Protein AF-A0A378MXM1-F1 (afdb_monomer_lite)

pLDDT: mean 87.52, std 16.0, range [43.62, 97.5]

Radius of gyration: 15.97 Å; chains: 1; bounding box: 41×13×39 Å

Foldseek 3Di:
DADCDDPRGRPRDPVLCVDPVSVVVVLVVVLVVCCVVPVVCNCVSCVPDPDPPDD

InterPro domains:
  IPR006127 Periplasmic solute binding protein, ZnuA-like [PF01297] (12-45)

Structure (mmCIF, N/CA/C/O backbone):
data_AF-A0A378MXM1-F1
#
_entry.id   AF-A0A378MXM1-F1
#
loop_
_atom_site.group_PDB
_atom_site.id
_atom_site.type_symbol
_atom_site.label_atom_id
_atom_site.label_alt_id
_atom_site.label_comp_id
_atom_site.label_asym_id
_atom_site.label_entity_id
_atom_site.label_seq_id
_atom_site.pdbx_PDB_ins_code
_atom_site.Cartn_x
_atom_site.Cartn_y
_atom_site.Cartn_z
_atom_site.occupancy
_atom_site.B_iso_or_equiv
_atom_site.auth_seq_id
_atom_site.auth_comp_id
_atom_site.auth_asym_id
_atom_site.auth_atom_id
_atom_site.pdbx_PDB_model_num
ATOM 1 N N . MET A 1 1 ? 4.338 -2.791 -11.995 1.00 86.19 1 MET A N 1
ATOM 2 C CA . MET A 1 1 ? 5.322 -2.634 -13.089 1.00 86.19 1 MET A CA 1
ATOM 3 C C . MET A 1 1 ? 6.710 -2.577 -12.470 1.00 86.19 1 MET A C 1
ATOM 5 O O . MET A 1 1 ? 6.862 -1.800 -11.537 1.00 86.19 1 MET A O 1
ATOM 9 N N . PRO A 1 2 ? 7.678 -3.406 -12.887 1.00 91.56 2 PRO A N 1
ATOM 10 C CA . PRO A 1 2 ? 9.071 -3.279 -12.456 1.00 91.56 2 PRO A CA 1
ATOM 11 C C . PRO A 1 2 ? 9.776 -2.112 -13.171 1.00 91.56 2 PRO A C 1
ATOM 13 O O . PRO A 1 2 ? 9.268 -1.592 -14.165 1.00 91.56 2 PRO A O 1
ATOM 16 N N . ILE A 1 3 ? 10.936 -1.697 -12.665 1.00 94.88 3 ILE A N 1
ATOM 17 C CA . ILE A 1 3 ? 11.806 -0.707 -13.321 1.00 94.88 3 ILE A CA 1
ATOM 18 C C . ILE A 1 3 ? 12.373 -1.314 -14.616 1.00 94.88 3 ILE A C 1
ATOM 20 O O . ILE A 1 3 ? 12.855 -2.447 -14.612 1.00 94.88 3 ILE A O 1
ATOM 24 N N . THR A 1 4 ? 12.307 -0.583 -15.730 1.00 96.19 4 THR A N 1
ATOM 25 C CA . THR A 1 4 ? 12.603 -1.123 -17.072 1.00 96.19 4 THR A CA 1
ATOM 26 C C . THR A 1 4 ? 14.056 -0.944 -17.520 1.00 96.19 4 THR A C 1
ATOM 28 O O . THR A 1 4 ? 14.517 -1.696 -18.382 1.00 96.19 4 THR A O 1
ATOM 31 N N . GLU A 1 5 ? 14.794 -0.002 -16.929 1.00 94.31 5 GLU A N 1
ATOM 32 C CA . GLU A 1 5 ? 16.155 0.369 -17.337 1.00 94.31 5 GLU A CA 1
ATOM 33 C C . GLU A 1 5 ? 17.019 0.890 -16.174 1.00 94.31 5 GLU A C 1
ATOM 35 O O . GLU A 1 5 ? 16.525 1.108 -15.068 1.00 94.31 5 GLU A 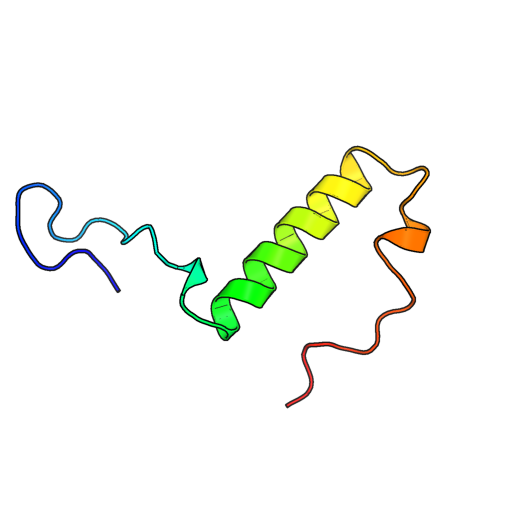O 1
ATOM 40 N N . GLY A 1 6 ? 18.317 1.075 -16.439 1.00 95.38 6 GLY A N 1
ATOM 41 C CA . GLY A 1 6 ? 19.306 1.538 -15.461 1.00 95.38 6 GLY A CA 1
ATOM 42 C C . GLY A 1 6 ? 19.718 0.481 -14.428 1.00 95.38 6 GLY A C 1
ATOM 43 O O . GLY A 1 6 ? 19.341 -0.688 -14.517 1.00 95.38 6 GLY A O 1
ATOM 44 N N . GLU A 1 7 ? 20.483 0.915 -13.424 1.00 97.06 7 GLU A N 1
ATOM 45 C CA . GLU A 1 7 ? 21.079 0.064 -12.374 1.00 97.06 7 GLU A CA 1
ATOM 46 C C . GLU A 1 7 ? 20.046 -0.702 -11.527 1.00 97.06 7 GLU A C 1
ATOM 48 O O . GLU A 1 7 ? 20.360 -1.719 -10.915 1.00 97.06 7 GLU A O 1
ATOM 53 N N . TYR A 1 8 ? 18.794 -0.238 -11.505 1.00 96.00 8 TYR A N 1
ATOM 54 C CA . TYR A 1 8 ? 17.706 -0.825 -10.716 1.00 96.00 8 TYR A CA 1
ATOM 55 C C . TYR A 1 8 ? 16.724 -1.651 -11.557 1.00 96.00 8 TYR A C 1
ATOM 57 O O . TYR A 1 8 ? 15.618 -1.954 -11.100 1.00 96.00 8 TYR A O 1
ATOM 65 N N . LYS A 1 9 ? 17.090 -2.007 -12.795 1.00 97.12 9 LYS A N 1
ATOM 66 C CA . LYS A 1 9 ? 16.243 -2.797 -13.697 1.00 97.12 9 LYS A CA 1
ATOM 67 C C . LYS A 1 9 ? 15.726 -4.073 -13.019 1.00 97.12 9 LYS A C 1
ATOM 69 O O . LYS A 1 9 ? 16.455 -4.767 -12.317 1.00 97.12 9 LYS A O 1
ATOM 74 N N . ASN A 1 10 ? 14.460 -4.397 -13.279 1.00 96.12 10 ASN A N 1
ATOM 75 C CA . ASN A 1 10 ? 13.699 -5.517 -12.711 1.00 96.12 10 ASN A CA 1
ATOM 76 C C . ASN A 1 10 ? 13.357 -5.405 -11.214 1.00 96.12 10 ASN A C 1
ATOM 78 O O . ASN A 1 10 ? 12.595 -6.240 -10.724 1.00 96.12 10 ASN A O 1
ATOM 82 N N . LEU A 1 11 ? 13.834 -4.383 -10.493 1.00 97.12 11 LEU A N 1
ATOM 83 C CA . LEU A 1 11 ? 13.388 -4.138 -9.120 1.00 97.12 11 LEU A 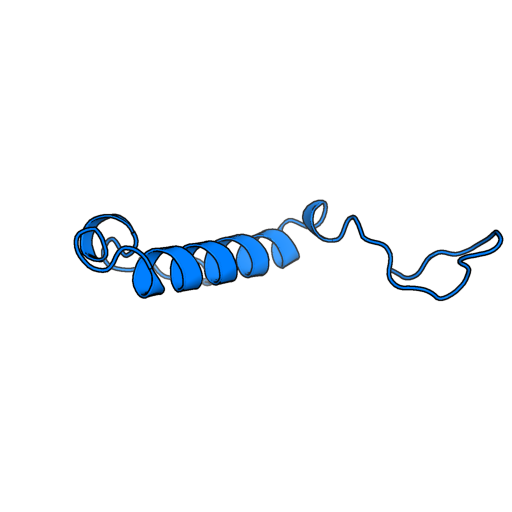CA 1
ATOM 84 C C . LEU A 1 11 ? 11.954 -3.572 -9.087 1.00 97.12 11 LEU A C 1
ATOM 86 O O . LEU A 1 11 ? 11.483 -2.998 -10.081 1.00 97.12 11 LEU A O 1
ATOM 90 N N . PRO A 1 12 ? 11.232 -3.720 -7.957 1.00 96.88 12 PRO A N 1
ATOM 91 C CA . PRO A 1 12 ? 9.906 -3.138 -7.789 1.00 96.88 12 PRO A CA 1
ATOM 92 C C . PRO A 1 12 ? 9.915 -1.618 -7.983 1.00 96.88 12 PRO A C 1
ATOM 94 O O . PRO A 1 12 ? 10.741 -0.910 -7.411 1.00 96.88 12 PRO A O 1
ATOM 97 N N . ASN A 1 13 ? 8.962 -1.104 -8.762 1.00 96.06 13 ASN A N 1
ATOM 98 C CA . ASN A 1 13 ? 8.760 0.335 -8.893 1.00 96.06 13 ASN A CA 1
ATOM 99 C C . ASN A 1 13 ? 7.994 0.859 -7.662 1.00 96.06 13 ASN A C 1
ATOM 101 O O . ASN A 1 13 ? 6.899 0.356 -7.389 1.00 96.06 13 ASN A O 1
ATOM 105 N N . PRO A 1 14 ? 8.515 1.865 -6.933 1.00 96.19 14 PRO A N 1
ATOM 106 C CA . PRO A 1 14 ? 7.902 2.325 -5.688 1.00 96.19 14 PRO A CA 1
ATOM 107 C C . PRO A 1 14 ? 6.570 3.058 -5.891 1.00 96.19 14 PRO A C 1
ATOM 109 O O . PRO A 1 14 ? 5.784 3.135 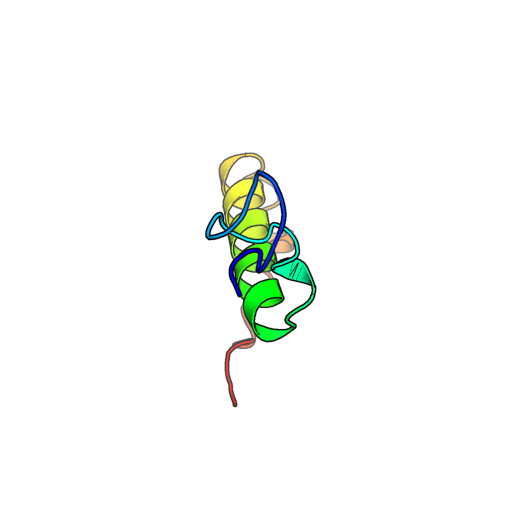-4.952 1.00 96.19 14 PRO A O 1
ATOM 112 N N . HIS A 1 15 ? 6.270 3.548 -7.098 1.00 97.00 15 HIS A N 1
ATOM 113 C CA . HIS A 1 15 ? 5.109 4.395 -7.404 1.00 97.00 15 HIS A CA 1
ATOM 114 C C . HIS A 1 15 ? 3.777 3.623 -7.482 1.00 97.00 15 HIS A C 1
ATOM 116 O O . HIS A 1 15 ? 2.898 3.951 -8.281 1.00 97.00 15 HIS A O 1
ATOM 122 N N . ALA A 1 16 ? 3.602 2.580 -6.666 1.00 95.81 16 ALA A N 1
ATOM 123 C CA . ALA A 1 16 ? 2.393 1.760 -6.653 1.00 95.81 16 ALA A CA 1
ATOM 124 C C . ALA A 1 16 ? 1.137 2.564 -6.274 1.00 95.81 16 ALA A C 1
ATOM 126 O O . ALA A 1 16 ? 0.052 2.221 -6.742 1.00 95.81 16 ALA A O 1
ATOM 127 N N . TRP A 1 17 ? 1.290 3.656 -5.512 1.00 94.69 17 TRP A N 1
ATOM 128 C CA . TRP A 1 17 ? 0.210 4.573 -5.122 1.00 94.69 17 TRP A CA 1
ATOM 129 C C . TRP A 1 17 ? -0.452 5.301 -6.302 1.00 94.69 17 TRP A C 1
ATOM 131 O O . TRP A 1 17 ? -1.549 5.827 -6.151 1.00 94.69 17 TRP A O 1
ATOM 141 N N . MET A 1 18 ? 0.188 5.336 -7.478 1.00 96.06 18 MET A N 1
ATOM 142 C CA . MET A 1 18 ? -0.379 5.965 -8.679 1.00 96.06 18 MET A CA 1
ATOM 143 C C . MET A 1 18 ? -1.525 5.149 -9.302 1.00 96.06 18 MET A C 1
ATOM 145 O O . MET A 1 18 ? -2.248 5.660 -10.152 1.00 96.06 18 MET A O 1
ATOM 149 N N . SER A 1 19 ? -1.702 3.886 -8.901 1.00 95.56 19 SER A N 1
ATOM 150 C CA . SER A 1 19 ? -2.866 3.072 -9.263 1.00 95.56 19 SER A CA 1
ATOM 151 C C . SER A 1 19 ? -3.972 3.265 -8.225 1.00 95.56 19 SER A C 1
ATOM 153 O O . SER A 1 19 ? -3.758 3.032 -7.036 1.00 95.56 19 SER A O 1
ATOM 155 N N . THR A 1 20 ? -5.172 3.637 -8.678 1.00 94.56 20 THR A N 1
ATOM 156 C CA . THR A 1 20 ? -6.352 3.791 -7.811 1.00 94.56 20 THR A CA 1
ATOM 157 C C . THR A 1 20 ? -6.728 2.493 -7.104 1.00 94.56 20 THR A C 1
ATOM 159 O O . THR A 1 20 ? -7.144 2.526 -5.951 1.00 94.56 20 THR A O 1
ATOM 162 N N . ASP A 1 21 ? -6.531 1.353 -7.765 1.00 93.69 21 ASP A N 1
ATOM 163 C CA . ASP A 1 21 ? -6.824 0.040 -7.190 1.00 93.69 21 ASP A CA 1
ATOM 164 C C . ASP A 1 21 ? -5.828 -0.290 -6.074 1.00 93.69 21 ASP A C 1
ATOM 166 O O . ASP A 1 21 ? -6.217 -0.715 -4.987 1.00 93.69 21 ASP A O 1
ATOM 170 N N . ASN A 1 22 ? -4.540 -0.000 -6.291 1.00 94.12 22 ASN A N 1
ATOM 171 C CA . ASN A 1 22 ? -3.528 -0.163 -5.249 1.00 94.12 22 ASN A CA 1
ATOM 172 C C . ASN A 1 22 ? -3.733 0.814 -4.086 1.00 94.12 22 ASN A C 1
ATOM 174 O O . ASN A 1 22 ? -3.424 0.462 -2.950 1.00 94.12 22 ASN A O 1
ATOM 178 N N . ALA A 1 23 ? -4.259 2.019 -4.323 1.00 94.81 23 ALA A N 1
ATOM 179 C CA . ALA A 1 23 ? -4.508 2.993 -3.260 1.00 94.81 23 ALA A CA 1
ATOM 180 C C . ALA A 1 23 ? -5.439 2.442 -2.161 1.00 94.81 23 ALA A C 1
ATOM 182 O O . ALA A 1 23 ? -5.251 2.768 -0.989 1.00 94.81 23 ALA A O 1
ATOM 183 N N . LEU A 1 24 ? -6.369 1.540 -2.500 1.00 94.06 24 LEU A N 1
ATOM 184 C CA . LEU A 1 24 ? -7.220 0.860 -1.514 1.00 94.06 24 LEU A CA 1
ATOM 185 C C . LEU A 1 24 ? -6.405 0.013 -0.526 1.00 94.06 24 LEU A C 1
ATOM 187 O O . LEU A 1 24 ? -6.698 0.014 0.668 1.00 94.06 24 LEU A O 1
ATOM 191 N N . ILE A 1 25 ? -5.345 -0.652 -0.995 1.00 94.25 25 ILE A N 1
ATOM 192 C CA . ILE A 1 25 ? -4.432 -1.424 -0.137 1.00 94.25 25 ILE A CA 1
ATOM 193 C C . ILE A 1 25 ? -3.675 -0.489 0.815 1.00 94.25 25 ILE A C 1
ATOM 195 O O . ILE A 1 25 ? -3.513 -0.803 1.992 1.00 94.25 25 ILE A O 1
ATOM 199 N N . TYR A 1 26 ? -3.231 0.677 0.336 1.00 95.62 26 TYR A N 1
ATOM 200 C CA . TYR A 1 26 ? -2.563 1.669 1.186 1.00 95.62 26 TYR A CA 1
ATOM 201 C C . TYR A 1 26 ? -3.495 2.183 2.285 1.00 95.62 26 TYR A C 1
ATOM 203 O O . TYR A 1 26 ? -3.101 2.216 3.451 1.00 95.62 26 TYR A O 1
ATOM 211 N N . ILE A 1 27 ? -4.728 2.546 1.921 1.00 94.62 27 ILE A N 1
ATOM 212 C CA . ILE A 1 27 ? -5.747 3.012 2.867 1.00 94.62 27 ILE A CA 1
ATOM 213 C C . ILE A 1 27 ? -6.011 1.942 3.926 1.00 94.62 27 ILE A C 1
ATOM 215 O O . ILE A 1 27 ? -6.003 2.254 5.114 1.00 94.62 27 ILE A O 1
ATOM 219 N N . GLU A 1 28 ? -6.182 0.686 3.519 1.00 94.88 28 GLU A N 1
ATOM 220 C CA . GLU A 1 28 ? -6.446 -0.414 4.446 1.00 94.88 28 GLU A CA 1
ATOM 221 C C . GLU A 1 28 ? -5.269 -0.671 5.397 1.00 94.88 28 GLU A C 1
ATOM 223 O O . GLU A 1 28 ? -5.470 -0.809 6.603 1.00 94.88 28 GLU A O 1
ATOM 228 N N . ASN A 1 29 ? -4.033 -0.649 4.891 1.00 96.62 29 ASN A N 1
ATOM 229 C CA . ASN A 1 29 ? -2.837 -0.805 5.720 1.00 96.62 29 ASN A CA 1
ATOM 230 C C . ASN A 1 29 ? -2.700 0.326 6.750 1.00 96.62 29 ASN A C 1
ATOM 232 O O . ASN A 1 29 ? -2.390 0.069 7.916 1.00 96.62 29 ASN A O 1
ATOM 236 N N . ILE A 1 30 ? -2.956 1.574 6.340 1.00 96.00 30 ILE A N 1
ATOM 237 C CA . ILE A 1 30 ? -2.930 2.739 7.235 1.00 96.00 30 ILE A CA 1
ATOM 238 C C . ILE A 1 30 ? -4.045 2.625 8.274 1.00 96.00 30 ILE A C 1
ATOM 240 O O . ILE A 1 30 ? -3.789 2.792 9.463 1.00 96.00 30 ILE A O 1
ATOM 244 N N . ARG A 1 31 ? -5.265 2.286 7.851 1.00 94.69 31 ARG A N 1
ATOM 245 C CA . ARG A 1 31 ? -6.414 2.090 8.739 1.00 94.69 31 ARG A CA 1
ATOM 246 C C . ARG A 1 31 ? -6.122 1.017 9.786 1.00 94.69 31 ARG A C 1
ATOM 248 O O . ARG A 1 31 ? -6.324 1.257 10.973 1.00 94.69 31 ARG A O 1
ATOM 255 N N . ALA A 1 32 ? -5.608 -0.140 9.372 1.00 94.19 32 ALA A N 1
ATOM 256 C CA . ALA A 1 32 ? -5.245 -1.226 10.278 1.00 94.19 32 ALA A CA 1
ATOM 257 C C . ALA A 1 32 ? -4.152 -0.804 11.275 1.00 94.19 32 ALA A C 1
ATOM 259 O O . ALA A 1 32 ? -4.245 -1.121 12.462 1.00 94.19 32 ALA A O 1
ATOM 260 N N . ALA A 1 33 ? -3.147 -0.051 10.819 1.00 97.00 33 ALA A N 1
ATOM 261 C CA . ALA A 1 33 ? -2.113 0.491 11.694 1.00 97.00 33 ALA A CA 1
ATOM 262 C C . ALA A 1 33 ? -2.687 1.494 12.708 1.00 97.00 33 ALA A C 1
ATOM 264 O O . ALA A 1 33 ? -2.400 1.381 13.898 1.00 97.00 33 ALA A O 1
ATOM 265 N N . LEU A 1 34 ? -3.535 2.426 12.269 1.00 96.38 34 LEU A N 1
ATOM 266 C CA . LEU A 1 34 ? -4.175 3.402 13.150 1.00 96.38 34 LEU A CA 1
ATOM 267 C C . LEU A 1 34 ? -5.049 2.716 14.202 1.00 96.38 34 LEU A C 1
ATOM 269 O O . LEU A 1 34 ? -4.921 3.026 15.375 1.00 96.38 34 LEU A O 1
ATOM 273 N N . VAL A 1 35 ? -5.845 1.710 13.834 1.00 94.62 35 VAL A N 1
ATOM 274 C CA . VAL A 1 35 ? -6.638 0.937 14.809 1.00 94.62 35 VAL A CA 1
ATOM 275 C C . VAL A 1 35 ? -5.746 0.205 15.816 1.00 94.62 35 VAL A C 1
ATOM 277 O O . VAL A 1 35 ? -6.071 0.142 16.999 1.00 94.62 35 VAL A O 1
ATOM 280 N N . LYS A 1 36 ? -4.614 -0.350 15.365 1.00 95.12 36 LYS A N 1
ATOM 281 C CA . LYS A 1 36 ? -3.673 -1.073 16.232 1.00 95.12 36 LYS A CA 1
ATOM 282 C C . LYS A 1 36 ? -3.010 -0.158 17.263 1.00 95.12 36 LYS A C 1
ATOM 284 O O . LYS A 1 36 ? -2.809 -0.581 18.399 1.00 95.12 36 LYS A O 1
ATOM 289 N N . TYR A 1 37 ? -2.609 1.043 16.852 1.00 97.50 37 TYR A N 1
ATOM 290 C CA . TYR A 1 37 ? -1.806 1.947 17.680 1.00 97.50 37 TYR A CA 1
ATOM 291 C C . TYR A 1 37 ? -2.625 3.054 18.361 1.00 97.50 37 TYR A C 1
ATOM 293 O O . TYR A 1 37 ? -2.157 3.618 19.346 1.00 97.50 37 TYR A O 1
ATOM 301 N N . ASP A 1 38 ? -3.844 3.316 17.893 1.00 96.75 38 ASP A N 1
ATOM 302 C CA . ASP A 1 38 ? -4.800 4.272 18.457 1.00 96.75 38 ASP A CA 1
ATOM 303 C C . ASP A 1 38 ? -6.211 3.649 18.587 1.00 96.75 38 ASP A C 1
ATOM 305 O O . ASP A 1 38 ? -7.166 4.042 17.908 1.00 96.75 38 ASP A O 1
ATOM 309 N N . PRO A 1 39 ? -6.370 2.639 19.462 1.00 94.19 39 PRO A N 1
ATOM 310 C CA . PRO A 1 39 ? -7.634 1.919 19.607 1.00 94.19 39 PRO A CA 1
ATOM 311 C C . PRO A 1 39 ? -8.760 2.783 20.192 1.00 94.19 39 PRO A C 1
ATOM 313 O O . PRO A 1 39 ? -9.929 2.464 19.996 1.00 94.19 39 PRO A O 1
ATOM 316 N N . GLN A 1 40 ? -8.439 3.881 20.887 1.00 96.06 40 GLN A N 1
ATOM 317 C CA . GLN A 1 40 ? -9.439 4.793 21.459 1.00 96.06 40 GLN A CA 1
ATOM 318 C C . GLN A 1 40 ? -10.248 5.515 20.374 1.00 96.06 40 GLN A C 1
ATOM 320 O O . GLN A 1 40 ? -11.407 5.851 20.599 1.00 96.06 40 GLN A O 1
ATOM 325 N N . ASN A 1 41 ? -9.661 5.704 19.189 1.00 93.31 41 ASN A N 1
ATOM 326 C CA . ASN A 1 41 ? -10.320 6.309 18.034 1.00 93.31 41 ASN A CA 1
ATOM 327 C C . ASN A 1 41 ? -10.802 5.274 17.005 1.00 93.31 41 ASN A C 1
ATOM 329 O O . ASN A 1 41 ? -11.170 5.649 15.888 1.00 93.31 41 ASN A O 1
ATOM 333 N N . ALA A 1 42 ? -10.819 3.979 17.347 1.00 90.38 42 ALA A N 1
ATOM 334 C CA . ALA A 1 42 ? -11.159 2.909 16.409 1.00 90.38 42 ALA A CA 1
ATOM 335 C C . ALA A 1 42 ? -12.527 3.109 15.735 1.00 90.38 42 ALA A C 1
ATOM 337 O O . ALA A 1 42 ? -12.632 2.870 14.534 1.00 90.38 42 ALA A O 1
ATOM 338 N N . ASP A 1 43 ? -13.531 3.617 16.455 1.00 89.88 43 ASP A N 1
ATOM 339 C CA . ASP A 1 43 ? -14.872 3.885 15.911 1.00 89.88 43 ASP A CA 1
ATOM 340 C C . ASP A 1 43 ? -14.872 5.012 14.862 1.00 89.88 43 ASP A C 1
ATOM 342 O O . ASP A 1 43 ? -15.598 4.948 13.870 1.00 89.88 43 ASP A O 1
ATOM 346 N N . THR A 1 44 ? -14.008 6.019 15.032 1.00 90.06 44 THR A N 1
ATOM 347 C CA . THR A 1 44 ? -13.806 7.110 14.059 1.00 90.06 44 THR A CA 1
ATOM 348 C C . THR A 1 44 ? -13.016 6.638 12.835 1.00 90.06 44 THR A C 1
ATOM 350 O O . THR A 1 44 ? -13.255 7.110 11.725 1.00 90.06 44 THR A O 1
ATOM 353 N N . ILE A 1 45 ? -12.075 5.706 13.021 1.00 87.50 45 ILE A N 1
ATOM 354 C CA . ILE A 1 45 ? -11.220 5.144 11.958 1.00 87.50 45 ILE A CA 1
ATOM 355 C C . ILE A 1 45 ? -11.952 4.047 11.162 1.00 87.50 45 ILE A C 1
ATOM 357 O O . ILE A 1 45 ? -11.678 3.836 9.978 1.00 87.50 45 ILE A O 1
ATOM 361 N N . MET A 1 46 ? -12.893 3.347 11.800 1.00 80.69 46 MET A N 1
ATOM 362 C CA . MET A 1 46 ? -13.749 2.313 11.214 1.00 80.69 46 MET A CA 1
ATOM 363 C C . MET A 1 46 ? -15.227 2.726 11.247 1.00 80.69 46 MET A C 1
ATOM 365 O O . MET A 1 46 ? -16.045 1.996 11.815 1.00 80.69 46 MET A O 1
ATOM 369 N N . PRO A 1 47 ? -15.620 3.853 10.622 1.00 68.06 47 PRO A N 1
ATOM 370 C CA . PRO A 1 47 ? -17.033 4.173 10.522 1.00 68.06 47 PRO A CA 1
ATOM 371 C C . PRO A 1 47 ? -17.705 3.035 9.748 1.00 68.06 47 PRO A C 1
ATOM 373 O O . PRO A 1 47 ? -17.206 2.641 8.691 1.00 68.06 47 PRO A O 1
ATOM 376 N N . MET A 1 48 ? -18.781 2.475 10.319 1.00 54.47 48 MET A N 1
ATOM 377 C CA . MET A 1 48 ? -19.524 1.307 9.821 1.00 54.47 48 MET A CA 1
ATOM 378 C C . MET A 1 48 ? -19.409 1.161 8.299 1.00 54.47 48 MET A C 1
ATOM 380 O O . MET A 1 48 ? -19.935 1.971 7.534 1.00 54.47 48 MET A O 1
ATOM 384 N N . GLN A 1 49 ? -18.648 0.147 7.883 1.00 52.56 49 GLN A N 1
ATOM 385 C CA . GLN A 1 49 ? -18.185 -0.038 6.515 1.00 52.56 49 GLN A CA 1
ATOM 386 C C . GLN A 1 49 ? -19.359 -0.030 5.523 1.00 52.56 49 GLN A C 1
ATOM 388 O O . GLN A 1 49 ? -20.098 -1.008 5.407 1.00 52.56 49 GLN A O 1
ATOM 393 N N . LYS A 1 50 ? -19.492 1.030 4.716 1.00 49.72 50 LYS A N 1
ATOM 394 C CA . LYS A 1 50 ? -20.000 0.824 3.355 1.00 49.72 50 LYS A CA 1
ATOM 395 C C . LYS A 1 50 ? -18.893 0.081 2.611 1.00 49.72 50 LYS A C 1
ATOM 397 O O . LYS A 1 50 ? -17.761 0.563 2.627 1.00 49.72 50 LYS A O 1
ATOM 402 N N . PRO A 1 51 ? -19.169 -1.078 1.994 1.00 52.09 51 PRO A N 1
ATOM 403 C CA . PRO A 1 51 ? -18.131 -1.847 1.331 1.00 52.09 51 PRO A CA 1
ATOM 404 C C . PRO A 1 51 ? -17.549 -0.997 0.200 1.00 52.09 51 PRO A C 1
ATOM 406 O O . PRO A 1 51 ? -18.193 -0.800 -0.827 1.00 52.09 51 PRO A O 1
ATOM 409 N N . MET A 1 52 ? -16.323 -0.503 0.388 1.00 54.78 52 MET A N 1
A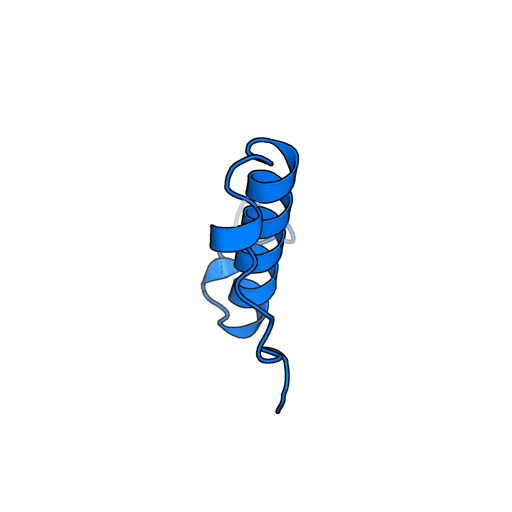TOM 410 C CA . MET A 1 52 ? -15.557 0.220 -0.638 1.00 54.78 52 MET A CA 1
ATOM 411 C C . MET A 1 52 ? -15.128 -0.695 -1.802 1.00 54.78 52 MET A C 1
ATOM 413 O O . MET A 1 52 ? -14.527 -0.236 -2.764 1.00 54.78 52 MET A O 1
ATOM 417 N N . LEU A 1 53 ? -15.474 -1.985 -1.728 1.00 51.59 53 LEU A N 1
ATOM 418 C CA . LEU A 1 53 ? -15.111 -3.047 -2.665 1.00 51.59 53 LEU A CA 1
ATOM 419 C C . LEU A 1 53 ? -16.262 -3.501 -3.582 1.00 51.59 53 LEU A C 1
ATOM 421 O O . LEU A 1 53 ? -16.138 -4.535 -4.228 1.00 51.59 53 LEU A O 1
ATOM 425 N N . LYS A 1 54 ? -17.385 -2.771 -3.668 1.00 43.62 54 LYS A N 1
ATOM 426 C CA . LYS A 1 54 ? -18.426 -3.091 -4.662 1.00 43.62 54 LYS A CA 1
ATOM 427 C C . LYS A 1 54 ? -18.201 -2.335 -5.974 1.00 43.62 54 LYS A C 1
ATOM 429 O O . LYS A 1 54 ? -18.646 -1.196 -6.120 1.00 43.62 54 LYS A O 1
ATOM 434 N N . LYS A 1 55 ? -17.575 -3.018 -6.929 1.00 45.25 55 LYS A N 1
ATOM 435 C CA . LYS A 1 55 ? -18.002 -3.004 -8.331 1.00 45.25 55 LYS A CA 1
ATOM 436 C C . LYS A 1 55 ? -18.482 -4.400 -8.691 1.00 45.25 55 LYS A C 1
ATOM 438 O O . LYS A 1 55 ? -17.814 -5.359 -8.254 1.00 45.25 55 LYS A O 1
#

Organism: Mannheimia haemolytica (NCBI:txid75985)

Secondary structure (DSSP, 8-state):
-B--SSTTTTSBPSGGGGSHHHHHHHHHHHHHHHHHH-GGGHHHHS-S---TT--

Sequence (55 aa):
MPITEGEYKNLPNPHAWMSTDNALIYIENIRAALVKYDPQNADTIMPMQKPMLKK

=== Feature glossary ===
Feature key, reading from the visual/contextual features back to the raw sequence:

Rendered structure images. Structure images are PyMOL renders from six orthogonal camera directions. Cartoon representation draws helices as coils and strands as arrows; sticks shows the backbone as bonds; surface shows the solvent-excluded envelope. Rainbow coloring maps sequence position to hue (blue→red, N→C); chain coloring assigns a distinct color per polypeptide.

Contact-map, Ramachandran, and PAE plots. Three diagnostic plots accompany the record. The Cα contact map visualizes the tertiary structure as a 2D adjacency matrix (8 Å cutoff, sequence-local contacts suppressed). The Ramachandran plot shows the distribution of backbone (φ, ψ) torsions, with points in the α and β basins reflecting secondary structure content. The PAE plot shows AlphaFold's inter-residue confidence as a color matrix.

InterPro / GO / CATH / organism. The annotation block draws on four external resources. InterPro: which protein families and domains the sequence belongs to. GO: standardized terms for what the protein does, what process it participates in, and where in the cell it acts. CATH: which structural fold it has in the CATH hierarchy. Organism: the species of origin.

Nearest PDB structures. Structural nearest neighbors (via Foldseek easy-search vs the PDB). Reported per hit: target PDB id, E-value, and alignment TM-score. A TM-score above ~0.5 is the conventional threshold for 'same fold'.

Predicted aligned error. Predicted aligned error is AlphaFold's pairwise confidence. Unlike pLDDT (per-residue), PAE is per-residue-pair and captures whether two parts of the structure are correctly placed relative to each other. Units are ångströms of expected positional error.

Solvent-accessible surface area. SASA measures how much of the protein is reachable by solvent. It is computed by rolling a water-sized probe over the atomic surface and summing the exposed area (Å²). Per-residue SASA distinguishes core (buried, low SASA) from surface (exposed, high SASA) residues; total SASA is a whole-molecule size measure.

B-factor. Crystallographic B-factors measure how much each atom's electron density is smeared out, in Å². They rise in mobile loops and surface residues and fall in the buried interior. In AlphaFold models this column is repurposed to hold pLDDT instead.

pLDDT. For AlphaFold models, the B-factor field carries pLDDT — the model's own estimate of local accuracy on a 0–100 scale. Regions with pLDDT<50 should be treated as essentially unmodeled; they often correspond to intrinsically disordered segments.

Backbone torsions (φ/ψ). φ (phi) and ψ (psi) are the two rotatable backbone dihedrals per residue: φ is the C(i-1)–N–Cα–C torsion, ψ is the N–Cα–C–N(i+1) torsion, both in degrees on (−180°, 180°]. α-helical residues cluster near (−60°, −45°); β-strand residues near (−120°, +130°). A Ramachandran plot is simply a scatter of (φ, ψ) for e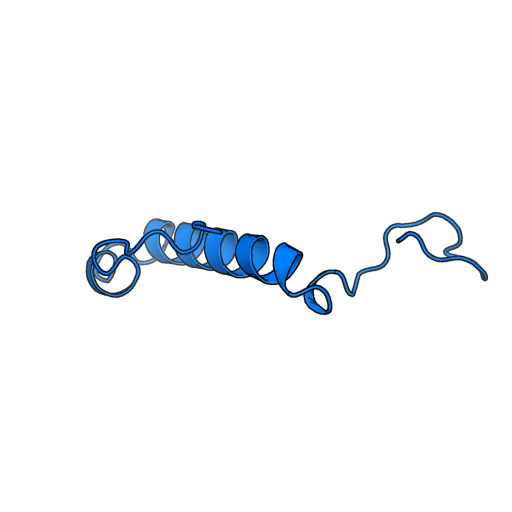very residue.

Radius of gyration, Cα contacts, bounding box. Radius of gyration (Rg) is the root-mean-square distance of Cα atoms from their centroid — a single number for overall size and compactness. A globular domain of N residues has Rg ≈ 2.2·N^0.38 Å; an extended or disordered chain has a much larger Rg. The Cα contact count is the number of residue pairs whose Cα atoms are within 8 Å and are more than four positions apart in sequence — a standard proxy for tertiary packing density. The bounding box is the smallest axis-aligned box enclosing all Cα atoms.

Secondary structure (3-state, P-SEA). Three-state secondary structure (P-SEA) collapses the eight DSSP classes into helix (a), strand (b), and coil (c). P-SEA assigns these from Cα geometry alone — distances and angles — without requiring backbone oxygens, so it works on any Cα trace.

Secondary structure (8-state, DSSP). Secondary structure is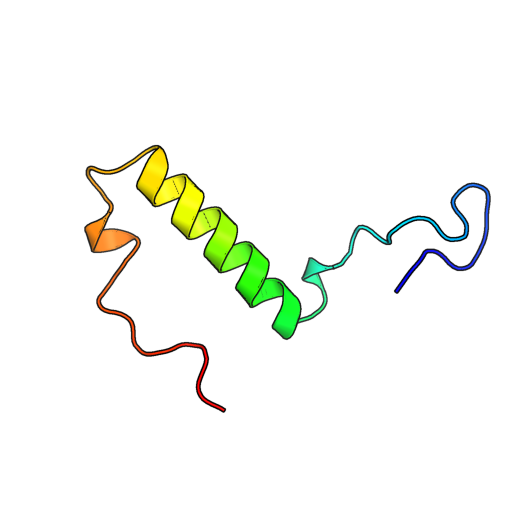 the local, repeating backbone conformation. DSSP classifies it into eight states by reading the hydrogen-bond network: three helix types (H, G, I), two β types (E, B), two non-regular types (T, S), and unstructured coil (-).

Foldseek 3Di. The Foldseek 3Di string encodes local tertiary geometry as a 20-letter alphabet — one character per residue — derived from the relative positions of nearby Cα atoms. Unlike the amino-acid sequence, 3Di is a direct function of the 3D structure, so two proteins with the same fold have similar 3Di strings even at low sequence identity.

mmCIF coordinates. Structure coordinates are given as an mmCIF _atom_site loop: one row per atom with element, residue name, chain id, sequence number, and x/y/z position in Å. Only the four main-chain atoms per residue are included here; side chains are omitted to keep the record compact.

Sequence. This is the polypeptide sequence — one letter per residue, N-terminus first. Length ranges from a few dozen residues for small domains to over a thousand for large multi-domain proteins.